Protein AF-A0A2N0V5G5-F1 (afdb_monomer)

Foldseek 3Di:
DDDPPPDPDDDDPVVVLVVCVVVVPVDPVCVVVVVVVVLVVLVFPDWDWDADPVVRDIDIDTPGPDDPDPVVVSPDD

Solvent-accessible surface area (backbone atoms only — not comparable to full-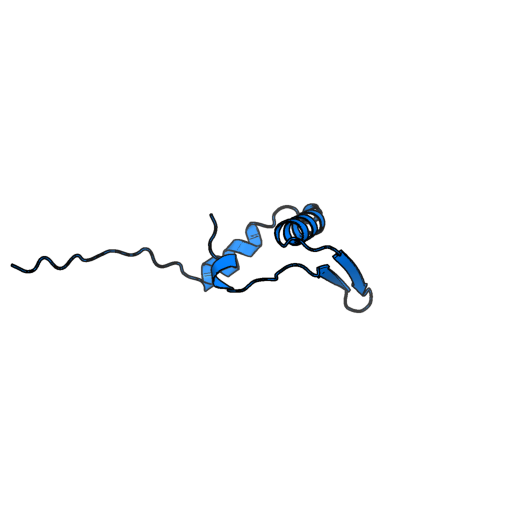atom values): 5164 Å² total; per-residue (Å²): 137,86,82,78,82,81,77,85,72,89,79,79,59,62,71,62,49,60,62,52,54,67,65,72,65,75,57,80,86,48,53,67,62,52,52,54,51,48,30,53,75,37,64,28,89,48,77,49,79,49,75,43,79,91,79,69,43,78,45,78,48,60,67,31,80,74,79,96,50,74,64,65,78,69,56,78,128

Sequence (77 aa):
MNTQNNELAMKVNQANLVKSLRFSFTNKTTVLGELIQNARRANAAMVVINFCPETKTLQVLDDGYGIESMATLLTVA

Radius of gyration: 18.63 Å; Cα contacts (8 Å, |Δi|>4): 48; chains: 1; bounding box: 32×39×56 Å

pLDDT: mean 81.19, std 14.74, range [40.59, 97.94]

Structure (mmCIF, N/CA/C/O backbone):
data_AF-A0A2N0V5G5-F1
#
_entry.id   AF-A0A2N0V5G5-F1
#
loop_
_atom_site.group_PDB
_atom_site.id
_atom_site.type_symbol
_atom_site.label_atom_id
_atom_site.label_alt_id
_atom_site.label_comp_id
_atom_site.label_asym_id
_atom_site.label_entity_id
_atom_site.label_seq_id
_atom_site.pdbx_PDB_ins_code
_atom_site.Cartn_x
_atom_site.Cartn_y
_atom_site.Cartn_z
_atom_site.occupancy
_atom_site.B_iso_or_equiv
_atom_site.auth_seq_id
_atom_site.auth_comp_id
_atom_site.auth_asym_id
_atom_site.auth_atom_id
_atom_site.pdbx_PDB_model_num
ATOM 1 N N . MET A 1 1 ? -23.195 -28.821 40.043 1.00 44.84 1 MET A N 1
ATOM 2 C CA . MET A 1 1 ? -23.233 -27.350 39.911 1.00 44.84 1 MET A CA 1
ATOM 3 C C . MET A 1 1 ? -22.493 -27.008 38.626 1.00 44.84 1 MET A C 1
ATOM 5 O O . MET A 1 1 ? -21.298 -27.249 38.576 1.00 44.84 1 MET A O 1
ATOM 9 N N . ASN A 1 2 ? -23.197 -26.581 37.572 1.00 46.75 2 ASN A N 1
ATOM 10 C CA . ASN A 1 2 ? -22.570 -26.184 36.306 1.00 46.75 2 ASN A CA 1
ATOM 11 C C . ASN A 1 2 ? -22.293 -24.685 36.352 1.00 46.75 2 ASN A C 1
ATOM 13 O O . ASN A 1 2 ? -23.222 -23.881 36.290 1.00 46.75 2 ASN A O 1
ATOM 17 N N . THR A 1 3 ? -21.025 -24.317 36.482 1.00 52.38 3 THR A N 1
ATOM 18 C CA . THR A 1 3 ? -20.582 -22.929 36.377 1.00 52.38 3 THR A CA 1
ATOM 19 C C . THR A 1 3 ? -20.647 -22.535 34.903 1.00 52.38 3 THR A C 1
ATOM 21 O O . THR A 1 3 ? -19.840 -22.995 34.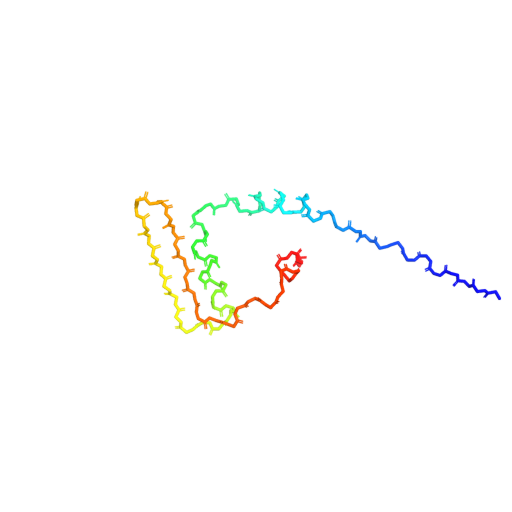100 1.00 52.38 3 THR A O 1
ATOM 24 N N . GLN A 1 4 ? -21.649 -21.743 34.514 1.00 60.94 4 GLN A N 1
ATOM 25 C CA . GLN A 1 4 ? -21.658 -21.112 33.196 1.00 60.94 4 GLN A CA 1
ATOM 26 C C . GLN A 1 4 ? -20.587 -20.018 33.188 1.00 60.94 4 GLN A C 1
ATOM 28 O O . GLN A 1 4 ? -20.740 -18.987 33.843 1.00 60.94 4 GLN A O 1
ATOM 33 N N . ASN A 1 5 ? -19.493 -20.255 32.465 1.00 61.53 5 ASN A N 1
ATOM 34 C CA . ASN A 1 5 ? -18.501 -19.230 32.160 1.00 61.53 5 ASN A CA 1
ATOM 35 C C . ASN A 1 5 ? -19.137 -18.212 31.205 1.00 61.53 5 ASN A C 1
ATOM 37 O O . ASN A 1 5 ? -19.174 -18.417 29.994 1.00 61.53 5 ASN A O 1
ATOM 41 N N . ASN A 1 6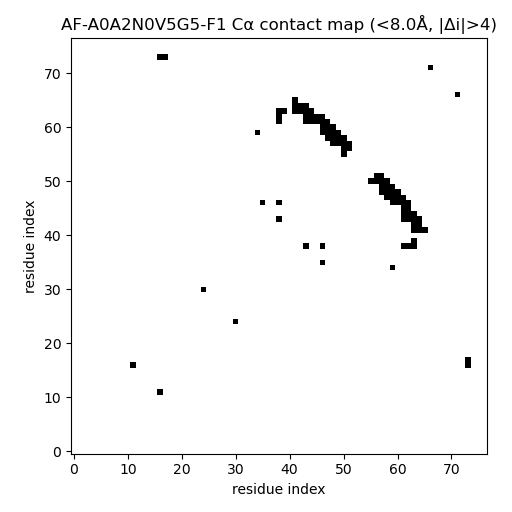 ? -19.675 -17.126 31.758 1.00 66.81 6 ASN A N 1
ATOM 42 C CA . ASN A 1 6 ? -20.090 -15.967 30.976 1.00 66.81 6 ASN A CA 1
ATOM 43 C C . ASN A 1 6 ? -18.837 -15.198 30.546 1.00 66.81 6 ASN A C 1
ATOM 45 O O . ASN A 1 6 ? -18.382 -14.280 31.227 1.00 66.81 6 ASN A O 1
ATOM 49 N N . GLU A 1 7 ? -18.257 -15.597 29.418 1.00 67.44 7 GLU A N 1
ATOM 50 C CA . GLU A 1 7 ? -17.173 -14.847 28.796 1.00 67.44 7 GLU A CA 1
ATOM 51 C C . GLU A 1 7 ? -17.733 -13.559 28.176 1.00 67.44 7 GLU A C 1
ATOM 53 O O . GLU A 1 7 ? -18.447 -13.564 27.170 1.00 67.44 7 GLU A O 1
ATOM 58 N N . LEU A 1 8 ? -17.415 -12.426 28.801 1.00 72.50 8 LEU A N 1
ATOM 59 C CA . LEU A 1 8 ? -17.638 -11.103 28.227 1.00 72.50 8 LEU A CA 1
ATOM 60 C C . LEU A 1 8 ? -16.599 -10.871 27.125 1.00 72.50 8 LEU A C 1
ATOM 62 O O . LEU A 1 8 ? -15.480 -10.437 27.387 1.00 72.50 8 LEU A O 1
ATOM 66 N N . ALA A 1 9 ? -16.971 -11.162 25.880 1.00 71.12 9 ALA A N 1
ATOM 67 C CA . ALA A 1 9 ? -16.141 -10.858 24.721 1.00 71.12 9 ALA A CA 1
ATOM 68 C C . ALA A 1 9 ? -16.355 -9.406 24.267 1.00 71.12 9 ALA A C 1
ATOM 70 O O . ALA A 1 9 ? -17.476 -8.983 23.967 1.00 71.12 9 ALA A O 1
ATOM 71 N N . MET A 1 10 ? -15.266 -8.644 24.169 1.00 68.06 10 MET A N 1
ATOM 72 C CA . MET A 1 10 ? -15.283 -7.319 23.556 1.00 68.06 10 MET A CA 1
ATOM 73 C C . MET A 1 10 ? -15.622 -7.452 22.066 1.00 68.06 10 MET A C 1
ATOM 75 O O . MET A 1 10 ? -14.868 -8.041 21.294 1.00 68.06 10 MET A O 1
ATOM 79 N N . LYS A 1 11 ? -16.771 -6.906 21.656 1.00 71.31 11 LYS A N 1
ATOM 80 C CA . LYS A 1 11 ? -17.188 -6.865 20.250 1.00 71.31 11 LYS A CA 1
ATOM 81 C C . LYS A 1 11 ? -16.778 -5.540 19.621 1.00 71.31 11 LYS A C 1
ATOM 83 O O . LYS A 1 11 ? -17.158 -4.472 20.095 1.00 71.31 11 LYS A O 1
ATOM 88 N N . VAL A 1 12 ? -16.038 -5.616 18.521 1.00 70.81 12 VAL A N 1
ATOM 89 C CA . VAL A 1 1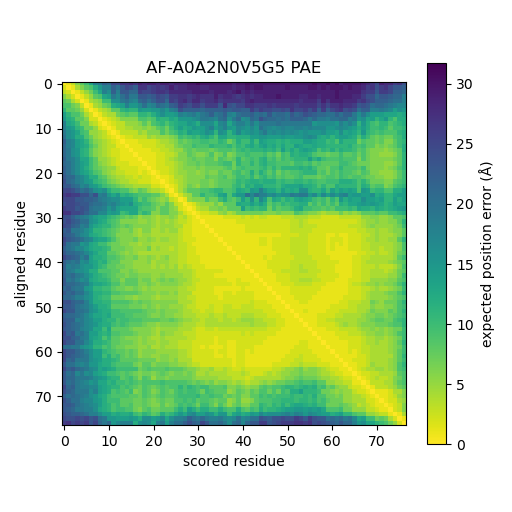2 ? -15.650 -4.444 17.733 1.00 70.81 12 VAL A CA 1
ATOM 90 C C . VAL A 1 12 ? -16.816 -4.012 16.844 1.00 70.81 12 VAL A C 1
ATOM 92 O O . VAL A 1 12 ? -17.379 -4.817 16.102 1.00 70.81 12 VAL A O 1
ATOM 95 N N . ASN A 1 13 ? -17.169 -2.726 16.876 1.00 80.25 13 ASN A N 1
ATOM 96 C CA . ASN A 1 13 ? -18.082 -2.151 15.891 1.00 80.25 13 ASN A CA 1
ATOM 97 C C . ASN A 1 13 ? -17.318 -1.915 14.580 1.00 80.25 13 ASN A C 1
ATOM 99 O O . ASN A 1 13 ? -16.608 -0.920 14.442 1.00 80.25 13 ASN A O 1
ATOM 103 N N . GLN A 1 14 ? -17.469 -2.833 13.626 1.00 74.50 14 GLN A N 1
ATOM 104 C CA . GLN A 1 14 ? -16.744 -2.817 12.351 1.00 74.50 14 GLN A CA 1
ATOM 105 C C . GLN A 1 14 ? -16.977 -1.532 11.542 1.00 74.50 14 GLN A C 1
ATOM 107 O O . GLN A 1 14 ? -16.032 -0.985 10.980 1.00 74.50 14 GLN A O 1
ATOM 112 N N . ALA A 1 15 ? -18.204 -1.002 11.520 1.00 80.44 15 ALA A N 1
ATOM 113 C CA . ALA A 1 15 ? -18.519 0.219 10.776 1.00 80.44 15 ALA A CA 1
ATOM 114 C C . ALA A 1 15 ? -17.795 1.442 11.361 1.00 80.44 15 ALA A C 1
ATOM 116 O O . ALA A 1 15 ? -17.207 2.244 10.631 1.00 80.44 15 ALA A O 1
ATOM 117 N N . ASN A 1 16 ? -17.788 1.559 12.691 1.00 80.56 16 ASN A N 1
ATOM 118 C CA . ASN A 1 16 ? -17.049 2.615 13.375 1.00 80.56 16 ASN A CA 1
ATOM 119 C C . ASN A 1 16 ? -15.534 2.408 13.279 1.00 80.56 16 ASN A C 1
ATOM 121 O O . ASN A 1 16 ? -14.816 3.393 13.141 1.00 80.56 16 ASN A O 1
ATOM 125 N N . LEU A 1 17 ? -15.047 1.163 13.283 1.00 79.00 17 LEU A N 1
ATOM 126 C CA . LEU A 1 17 ? -13.633 0.857 13.061 1.00 79.00 17 LEU A CA 1
ATOM 127 C C . LEU A 1 17 ? -13.178 1.352 11.682 1.00 79.00 17 LEU A C 1
ATOM 129 O O . LEU A 1 17 ? -12.240 2.140 11.606 1.00 79.00 17 LEU A O 1
ATOM 133 N N . VAL A 1 18 ? -13.879 0.975 10.607 1.00 78.75 18 VAL A N 1
ATOM 134 C CA . VAL A 1 18 ? -13.562 1.420 9.236 1.00 78.75 18 VAL A CA 1
ATOM 135 C C . VAL A 1 18 ? -13.591 2.945 9.131 1.00 78.75 18 VAL A C 1
ATOM 137 O O . VAL A 1 18 ? -12.693 3.553 8.548 1.00 78.75 18 VAL A O 1
ATOM 140 N N . LYS A 1 19 ? -14.587 3.593 9.748 1.00 81.50 19 LYS A N 1
ATOM 141 C CA . LYS A 1 19 ? -14.667 5.057 9.784 1.00 81.50 19 LYS A CA 1
ATOM 142 C C . LYS A 1 19 ? -13.483 5.683 10.524 1.00 81.50 19 LYS A C 1
ATOM 144 O O . LYS A 1 19 ? -13.020 6.740 10.106 1.00 81.50 19 LYS A O 1
ATOM 149 N N . SER A 1 20 ? -12.994 5.055 11.590 1.00 78.56 20 SER A N 1
ATOM 150 C CA . SER A 1 20 ? -11.850 5.539 12.368 1.00 78.56 20 SER A CA 1
ATOM 151 C C . SER A 1 20 ? -10.509 5.328 11.659 1.00 78.56 20 SER A C 1
ATOM 153 O O . SER A 1 20 ? -9.641 6.192 11.765 1.00 78.56 20 SER A O 1
ATOM 155 N N . LEU A 1 21 ? -10.357 4.263 10.860 1.00 76.75 21 LEU A N 1
ATOM 156 C CA . LEU A 1 21 ? -9.146 4.005 10.060 1.00 76.75 21 LEU A CA 1
ATOM 157 C C . LEU A 1 21 ? -8.829 5.136 9.071 1.00 76.75 21 LEU A C 1
ATOM 159 O O . LEU A 1 21 ? -7.675 5.370 8.735 1.00 76.75 21 LEU A O 1
ATOM 163 N N . ARG A 1 22 ? -9.816 5.928 8.640 1.00 76.06 22 ARG A N 1
ATOM 164 C CA . ARG A 1 22 ? -9.538 7.098 7.787 1.00 76.06 22 ARG A CA 1
ATOM 165 C C . ARG A 1 22 ? -8.600 8.117 8.450 1.00 76.06 22 ARG A C 1
ATOM 167 O O . ARG A 1 22 ? -7.973 8.905 7.753 1.00 76.06 22 ARG A O 1
ATOM 174 N N . PHE A 1 23 ? -8.551 8.135 9.784 1.00 74.88 23 PHE A N 1
ATOM 175 C CA . PHE A 1 23 ? -7.722 9.052 10.558 1.00 74.88 23 PHE A CA 1
ATOM 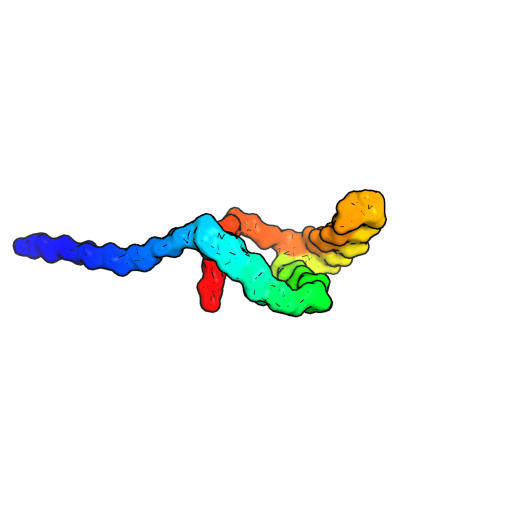176 C C . PHE A 1 23 ? -6.331 8.489 10.864 1.00 74.88 23 PHE A C 1
ATOM 178 O O . PHE A 1 23 ? -5.476 9.257 11.286 1.00 74.88 23 PHE A O 1
ATOM 185 N N . SER A 1 24 ? -6.075 7.190 10.652 1.00 69.38 24 SER A N 1
ATOM 186 C CA . SER A 1 24 ? -4.730 6.625 10.841 1.00 69.38 24 SER A CA 1
ATOM 187 C C . SER A 1 24 ? -3.775 7.002 9.705 1.00 69.38 24 SER A C 1
ATOM 189 O O . SER A 1 24 ? -2.565 7.039 9.906 1.00 69.38 24 SER A O 1
ATOM 191 N N . PHE A 1 25 ? -4.304 7.359 8.532 1.00 65.31 25 PHE A N 1
ATOM 192 C CA . PHE A 1 25 ? -3.529 7.854 7.390 1.00 65.31 25 PHE A CA 1
ATOM 193 C C . PHE A 1 25 ? -3.262 9.365 7.512 1.00 65.31 25 PHE A C 1
ATOM 195 O O . PHE A 1 25 ? -3.745 10.175 6.720 1.00 65.31 25 PHE A O 1
ATOM 202 N N . THR A 1 26 ? -2.521 9.766 8.546 1.00 59.03 26 THR A N 1
ATOM 203 C CA . THR A 1 26 ? -2.250 11.184 8.854 1.00 59.03 26 THR A CA 1
ATOM 204 C C . THR A 1 26 ? -1.299 11.834 7.846 1.00 59.03 26 THR A C 1
ATOM 206 O O . THR A 1 26 ? -1.416 13.031 7.576 1.00 59.03 26 THR A O 1
ATOM 209 N N . ASN A 1 27 ? -0.378 11.069 7.247 1.00 73.88 27 ASN A N 1
ATOM 210 C CA . ASN A 1 27 ? 0.619 11.609 6.327 1.00 73.88 27 ASN A CA 1
ATOM 211 C C . ASN A 1 27 ? 0.385 11.159 4.877 1.00 73.88 27 ASN A C 1
ATOM 213 O O . ASN A 1 27 ? 0.784 10.082 4.450 1.00 73.88 27 ASN A O 1
ATOM 217 N N . LYS A 1 28 ? -0.244 12.023 4.077 1.00 70.75 28 LYS A N 1
ATOM 218 C CA . LYS A 1 28 ? -0.590 11.719 2.677 1.00 70.75 28 LYS A CA 1
ATOM 219 C C . LYS A 1 28 ? 0.630 11.445 1.790 1.00 70.75 28 LYS A C 1
ATOM 221 O O . LYS A 1 28 ? 0.478 10.810 0.752 1.00 70.75 28 LYS A O 1
ATOM 226 N N . THR A 1 29 ? 1.820 11.919 2.168 1.00 73.12 29 THR A N 1
ATOM 227 C CA . THR A 1 29 ? 3.038 11.721 1.369 1.00 73.12 29 THR A CA 1
ATOM 228 C C . THR A 1 29 ? 3.689 10.357 1.598 1.00 73.12 29 THR A C 1
ATOM 230 O O . THR A 1 29 ? 4.515 9.952 0.784 1.00 73.12 29 THR A O 1
ATOM 233 N N . THR A 1 30 ? 3.306 9.614 2.646 1.00 81.81 30 THR A N 1
ATOM 234 C CA . THR A 1 30 ? 3.889 8.293 2.948 1.00 81.81 30 THR A CA 1
ATOM 235 C C . THR A 1 30 ? 3.133 7.134 2.309 1.00 81.81 30 THR A C 1
ATOM 237 O O . THR A 1 30 ? 3.695 6.046 2.199 1.00 81.81 30 THR A O 1
ATOM 240 N N . VAL A 1 31 ? 1.916 7.371 1.805 1.00 85.00 31 VAL A N 1
ATOM 241 C CA . VAL A 1 31 ? 1.013 6.336 1.270 1.00 85.00 31 VAL A CA 1
ATOM 242 C C . VAL A 1 31 ? 1.698 5.443 0.232 1.00 85.00 31 VAL A C 1
ATOM 244 O O . VAL A 1 31 ? 1.602 4.223 0.310 1.00 85.00 31 VAL A O 1
ATOM 247 N N . LEU A 1 32 ? 2.442 6.018 -0.719 1.00 89.75 32 LEU A N 1
ATOM 248 C CA . LEU A 1 32 ? 3.115 5.217 -1.746 1.00 89.75 32 LEU A CA 1
ATOM 249 C C . LEU A 1 32 ? 4.221 4.328 -1.155 1.00 89.75 32 LEU A C 1
ATOM 251 O O . LEU A 1 32 ? 4.342 3.162 -1.520 1.00 89.75 32 LEU A O 1
ATOM 255 N N . GLY A 1 33 ? 5.000 4.859 -0.209 1.00 89.75 33 GLY A N 1
ATOM 256 C CA . GLY A 1 33 ? 6.041 4.098 0.480 1.00 89.75 33 GLY A CA 1
ATOM 257 C C . GLY A 1 33 ? 5.467 2.963 1.330 1.00 89.75 33 GLY A C 1
ATOM 258 O O . GLY A 1 33 ? 6.043 1.879 1.378 1.00 89.75 33 GLY A O 1
ATOM 259 N N . GLU A 1 34 ? 4.319 3.181 1.966 1.00 88.69 34 GLU A N 1
ATOM 260 C CA . GLU A 1 34 ? 3.602 2.161 2.738 1.00 88.69 34 GLU A CA 1
ATOM 261 C C . GLU A 1 34 ? 3.069 1.037 1.842 1.00 88.69 34 GLU A C 1
ATOM 263 O O . GLU A 1 34 ? 3.249 -0.137 2.166 1.00 88.69 34 GLU A O 1
ATOM 268 N N . LEU A 1 35 ? 2.499 1.373 0.679 1.00 91.19 35 LEU A N 1
ATOM 269 C CA . LEU A 1 35 ? 2.037 0.381 -0.298 1.00 91.19 35 LEU A CA 1
ATOM 270 C C . LEU A 1 35 ? 3.193 -0.471 -0.841 1.00 91.19 35 LEU A C 1
ATOM 272 O O . LEU A 1 35 ? 3.077 -1.693 -0.891 1.00 91.19 35 LEU A O 1
ATOM 276 N N . ILE A 1 36 ? 4.344 0.137 -1.149 1.00 93.50 36 ILE A N 1
ATOM 277 C CA . ILE A 1 36 ? 5.548 -0.600 -1.576 1.00 93.50 36 ILE A CA 1
ATOM 278 C C . ILE A 1 36 ? 6.042 -1.537 -0.466 1.00 93.50 36 ILE A C 1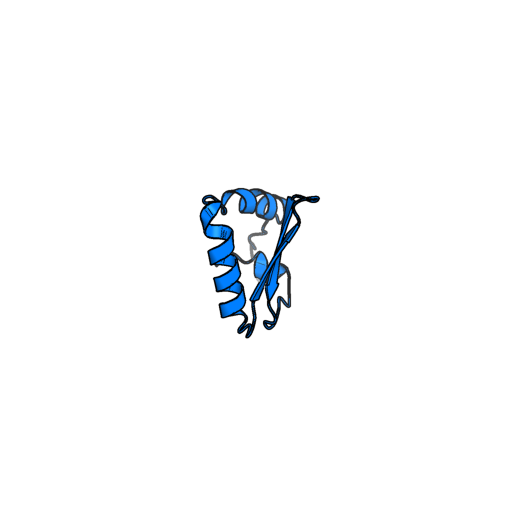
ATOM 280 O O . ILE A 1 36 ? 6.440 -2.674 -0.723 1.00 93.50 36 ILE A O 1
ATOM 284 N N . GLN A 1 37 ? 6.001 -1.093 0.793 1.00 90.94 37 GLN A N 1
ATOM 285 C CA . GLN A 1 37 ? 6.358 -1.964 1.911 1.00 90.94 37 GLN A CA 1
ATOM 286 C C . GLN A 1 37 ? 5.383 -3.135 2.069 1.00 90.94 37 GLN A C 1
ATOM 288 O O . GLN A 1 37 ? 5.823 -4.221 2.445 1.00 90.94 37 GLN A O 1
ATOM 293 N N . ASN A 1 38 ? 4.093 -2.935 1.793 1.00 90.19 38 ASN A N 1
ATOM 294 C CA . ASN A 1 38 ? 3.100 -4.007 1.818 1.00 90.19 38 ASN A CA 1
ATOM 295 C C . ASN A 1 38 ? 3.359 -5.034 0.715 1.00 90.19 38 ASN A C 1
ATOM 297 O O . ASN A 1 38 ? 3.422 -6.220 1.025 1.00 90.19 38 ASN A O 1
ATOM 301 N N . ALA A 1 39 ? 3.640 -4.590 -0.512 1.00 93.81 39 ALA A N 1
ATOM 302 C CA . ALA A 1 39 ? 4.047 -5.476 -1.603 1.00 93.81 39 ALA A CA 1
ATOM 303 C C . ALA A 1 39 ? 5.292 -6.304 -1.233 1.00 93.81 39 ALA A C 1
ATOM 305 O O . ALA A 1 39 ? 5.321 -7.521 -1.404 1.00 93.81 39 ALA A O 1
ATOM 306 N N . ARG A 1 40 ? 6.296 -5.676 -0.601 1.00 94.75 40 ARG A N 1
ATOM 307 C CA . ARG A 1 40 ? 7.472 -6.394 -0.080 1.00 94.75 40 ARG A CA 1
ATOM 308 C C . ARG A 1 40 ? 7.099 -7.442 0.973 1.00 94.75 40 ARG A C 1
ATOM 310 O O . ARG A 1 40 ? 7.622 -8.548 0.928 1.00 94.75 40 ARG A O 1
ATOM 317 N N . ARG A 1 41 ? 6.221 -7.113 1.932 1.00 91.75 41 ARG A N 1
ATOM 318 C CA . ARG A 1 41 ? 5.740 -8.075 2.950 1.00 91.75 41 ARG A CA 1
ATOM 319 C C . ARG A 1 41 ? 4.979 -9.241 2.311 1.00 91.75 41 ARG A C 1
ATOM 321 O O . ARG A 1 41 ? 5.051 -10.351 2.825 1.00 91.75 41 ARG A O 1
ATOM 328 N N . ALA A 1 42 ? 4.309 -8.995 1.187 1.00 92.94 42 ALA A N 1
ATOM 329 C CA . ALA A 1 42 ? 3.631 -10.007 0.384 1.00 92.94 42 ALA A CA 1
ATOM 330 C C . ALA A 1 42 ? 4.577 -10.809 -0.535 1.00 92.94 42 ALA A C 1
ATOM 332 O O . ALA A 1 42 ? 4.101 -11.662 -1.279 1.00 92.94 42 ALA A O 1
ATOM 333 N N . ASN A 1 43 ? 5.895 -10.571 -0.469 1.00 95.50 43 ASN A N 1
ATOM 334 C CA . ASN A 1 43 ? 6.919 -11.163 -1.338 1.00 95.50 43 ASN A CA 1
ATOM 335 C C . ASN A 1 43 ? 6.668 -10.945 -2.841 1.00 95.50 43 ASN A C 1
ATOM 337 O O . ASN A 1 43 ? 6.998 -11.810 -3.650 1.00 95.50 43 ASN A O 1
ATOM 341 N N . ALA A 1 44 ? 6.114 -9.789 -3.212 1.00 97.44 44 ALA A N 1
ATOM 342 C CA . ALA A 1 44 ? 5.993 -9.395 -4.609 1.00 97.44 44 ALA A CA 1
ATOM 343 C C . ALA A 1 44 ? 7.377 -9.300 -5.277 1.00 97.44 44 ALA A C 1
ATOM 345 O O . ALA A 1 44 ? 8.315 -8.723 -4.714 1.00 97.44 44 ALA A O 1
ATOM 346 N N . ALA A 1 45 ? 7.495 -9.840 -6.488 1.00 97.38 45 ALA A N 1
ATOM 347 C CA . ALA A 1 45 ? 8.671 -9.690 -7.340 1.00 97.38 45 ALA A CA 1
ATOM 348 C C . ALA A 1 45 ? 8.607 -8.391 -8.158 1.00 97.38 45 ALA A C 1
ATOM 350 O O . ALA A 1 45 ? 9.640 -7.867 -8.584 1.00 97.38 45 ALA A O 1
ATOM 351 N N . MET A 1 46 ? 7.402 -7.856 -8.357 1.00 97.31 46 MET A N 1
ATOM 352 C CA . MET A 1 46 ? 7.141 -6.673 -9.156 1.00 97.31 46 MET A CA 1
ATOM 353 C C . MET A 1 46 ? 6.106 -5.768 -8.481 1.00 97.31 46 MET A C 1
ATOM 355 O O . MET A 1 46 ? 5.133 -6.225 -7.887 1.00 97.31 46 MET A O 1
ATOM 359 N N . VAL A 1 47 ? 6.298 -4.456 -8.631 1.00 97.38 47 VAL A N 1
ATOM 360 C CA . VAL A 1 47 ? 5.278 -3.448 -8.332 1.00 97.38 47 VAL A CA 1
ATOM 361 C C . VAL A 1 47 ? 5.159 -2.497 -9.520 1.00 97.38 47 VAL A C 1
ATOM 363 O O . VAL A 1 47 ? 6.158 -1.929 -9.962 1.00 97.38 47 VAL A O 1
ATOM 366 N N . VAL A 1 48 ? 3.941 -2.297 -10.021 1.00 97.94 48 VAL A N 1
ATOM 367 C CA . VAL A 1 48 ? 3.605 -1.336 -11.079 1.00 97.94 48 VAL A CA 1
ATOM 368 C C . VAL A 1 48 ? 2.856 -0.161 -10.473 1.00 97.94 48 VAL A C 1
ATOM 370 O O . VAL A 1 48 ? 1.917 -0.344 -9.699 1.00 97.94 48 VAL A O 1
ATOM 373 N N . ILE A 1 49 ? 3.245 1.053 -10.857 1.00 96.69 49 ILE A N 1
ATOM 374 C CA . ILE A 1 49 ? 2.582 2.287 -10.438 1.00 96.69 49 ILE A CA 1
ATOM 375 C C . ILE A 1 49 ? 2.092 3.010 -11.689 1.00 96.69 49 ILE A C 1
ATOM 377 O O . ILE A 1 49 ? 2.895 3.449 -12.508 1.00 96.69 49 ILE A O 1
ATOM 381 N N . ASN A 1 50 ? 0.775 3.163 -11.805 1.00 97.12 50 ASN A N 1
ATOM 382 C CA . ASN A 1 50 ? 0.126 3.852 -12.916 1.00 97.12 50 ASN A CA 1
ATOM 383 C C . ASN A 1 50 ? -0.672 5.043 -12.390 1.00 97.12 50 ASN A C 1
ATOM 385 O O . ASN A 1 50 ? -1.383 4.929 -11.392 1.00 97.12 50 ASN A O 1
ATOM 389 N N . PHE A 1 51 ? -0.614 6.175 -13.085 1.00 96.12 51 PHE A N 1
ATOM 390 C CA . PHE A 1 51 ? -1.490 7.311 -12.813 1.00 96.12 51 PHE A CA 1
ATOM 391 C C . PHE A 1 51 ? -2.318 7.636 -14.054 1.00 96.12 51 PHE A C 1
ATOM 393 O O . PHE A 1 51 ? -1.758 7.884 -15.119 1.00 96.12 51 PHE A O 1
ATOM 400 N N . CYS A 1 52 ? -3.643 7.648 -13.908 1.00 96.94 52 CYS A N 1
ATOM 401 C CA . CYS A 1 52 ? -4.571 8.104 -14.938 1.00 96.94 52 CYS A CA 1
ATOM 402 C C . CYS A 1 52 ? -4.986 9.557 -14.637 1.00 96.94 52 CYS A C 1
ATOM 404 O O . CYS A 1 52 ? -5.731 9.780 -13.675 1.00 96.94 52 CYS A O 1
ATOM 406 N N . PRO A 1 53 ? -4.536 10.557 -15.423 1.00 96.38 53 PRO A N 1
ATOM 407 C CA . PRO A 1 53 ? -4.866 11.961 -15.173 1.00 96.38 53 PRO A CA 1
ATOM 408 C C . PRO A 1 53 ? -6.355 12.277 -15.342 1.00 96.38 53 PRO A C 1
ATOM 410 O O . PRO A 1 53 ? -6.885 13.119 -14.619 1.00 96.38 53 PRO A O 1
ATOM 413 N N . GLU A 1 54 ? -7.031 11.587 -16.265 1.00 97.44 54 GLU A N 1
ATOM 414 C CA . GLU A 1 54 ? -8.445 11.809 -16.592 1.00 97.44 54 GLU A CA 1
ATOM 415 C C . GLU A 1 54 ? -9.360 11.459 -15.413 1.00 97.44 54 GLU A C 1
ATOM 417 O O . GLU A 1 54 ? -10.228 12.246 -15.037 1.00 97.44 54 GLU A O 1
ATOM 422 N N . THR A 1 55 ? -9.119 10.313 -14.769 1.00 96.94 55 THR A N 1
ATOM 423 C CA . THR A 1 55 ? -9.894 9.852 -13.606 1.00 96.94 55 THR A CA 1
ATOM 424 C C . THR A 1 55 ? -9.276 10.261 -12.268 1.00 96.94 55 THR A C 1
ATOM 426 O O . THR A 1 55 ? -9.863 10.013 -11.215 1.00 96.94 55 THR A O 1
ATOM 429 N N . LYS A 1 56 ? -8.085 10.878 -12.288 1.00 95.69 56 LYS A N 1
ATOM 430 C CA . LYS A 1 56 ? -7.261 11.191 -11.106 1.00 95.69 56 LYS A CA 1
ATOM 431 C C . LYS A 1 56 ? -7.005 9.962 -10.229 1.00 95.69 56 LYS A C 1
ATOM 433 O O . LYS A 1 56 ? -6.999 10.049 -9.001 1.00 95.69 56 LYS A O 1
ATOM 438 N N . THR A 1 57 ? -6.803 8.808 -10.858 1.00 95.38 57 THR A N 1
ATOM 439 C CA . THR A 1 57 ? -6.597 7.532 -10.166 1.00 95.38 57 THR A CA 1
ATOM 440 C C . THR A 1 57 ? -5.121 7.171 -10.146 1.00 95.38 57 THR A C 1
ATOM 442 O O . THR A 1 57 ? -4.495 7.064 -11.198 1.00 95.38 57 THR A O 1
ATOM 445 N N . LEU A 1 58 ? -4.581 6.948 -8.947 1.00 93.69 58 LEU A N 1
ATOM 446 C CA . LEU A 1 58 ? -3.291 6.296 -8.745 1.00 93.69 58 LEU A CA 1
ATOM 447 C C . LEU A 1 58 ? -3.539 4.810 -8.471 1.00 93.69 58 LEU A C 1
ATOM 449 O O . LEU A 1 58 ? -4.217 4.466 -7.505 1.00 93.69 58 LEU A O 1
ATOM 453 N N . GLN A 1 59 ? -2.996 3.946 -9.318 1.00 95.31 59 GLN A N 1
ATOM 454 C CA . GLN A 1 59 ? -3.046 2.498 -9.175 1.00 95.31 59 GLN A CA 1
ATOM 455 C C . GLN A 1 59 ? -1.660 1.983 -8.785 1.00 95.31 59 GLN A C 1
ATOM 457 O O . GLN A 1 59 ? -0.668 2.321 -9.429 1.00 95.31 59 GLN A O 1
ATOM 462 N N . VAL A 1 60 ? -1.614 1.146 -7.7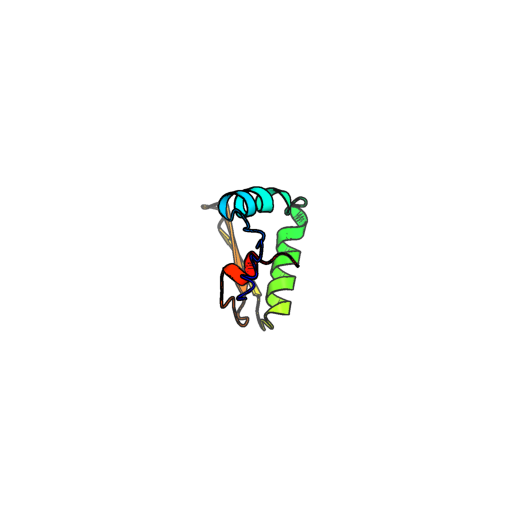50 1.00 95.25 60 VAL A N 1
ATOM 463 C CA . VAL A 1 60 ? -0.436 0.367 -7.356 1.00 95.25 60 VAL A CA 1
ATOM 464 C C . VAL A 1 60 ? -0.823 -1.103 -7.468 1.00 95.25 60 VAL A C 1
ATOM 466 O O . VAL A 1 60 ? -1.807 -1.516 -6.857 1.00 95.25 60 VAL A O 1
ATOM 469 N N . LEU A 1 61 ? -0.099 -1.854 -8.292 1.00 96.25 61 LEU A N 1
ATOM 470 C CA . LEU A 1 61 ? -0.322 -3.275 -8.545 1.00 96.25 61 LEU A CA 1
ATOM 471 C C . LEU A 1 61 ? 0.932 -4.038 -8.126 1.00 96.25 61 LEU A C 1
ATOM 473 O O . LEU A 1 61 ? 2.017 -3.695 -8.584 1.00 96.25 61 LEU A O 1
ATOM 477 N N . ASP A 1 62 ? 0.785 -5.063 -7.301 1.00 96.38 62 ASP A N 1
ATOM 478 C CA . ASP A 1 62 ? 1.853 -6.003 -6.971 1.00 96.38 62 ASP A CA 1
ATOM 479 C C . ASP A 1 62 ? 1.445 -7.438 -7.329 1.00 96.38 62 ASP A C 1
ATOM 481 O O . ASP A 1 62 ? 0.262 -7.724 -7.523 1.00 96.38 62 ASP A O 1
ATOM 485 N N . ASP A 1 63 ? 2.431 -8.323 -7.462 1.00 97.31 63 ASP A N 1
ATOM 486 C CA . ASP A 1 63 ? 2.258 -9.751 -7.757 1.00 97.31 63 ASP A CA 1
ATOM 487 C C . ASP A 1 63 ? 2.526 -10.648 -6.533 1.00 97.31 63 ASP A C 1
ATOM 489 O O . ASP A 1 63 ? 2.891 -11.816 -6.675 1.00 97.31 63 ASP A O 1
ATOM 493 N N . GLY A 1 64 ? 2.361 -10.106 -5.321 1.00 95.25 64 GLY A N 1
ATOM 494 C CA . GLY A 1 64 ? 2.539 -10.847 -4.076 1.00 95.25 64 GLY A CA 1
ATOM 495 C C . GLY A 1 64 ? 1.407 -11.839 -3.784 1.00 95.25 64 GLY A C 1
ATOM 496 O O . GLY A 1 64 ? 0.439 -11.981 -4.531 1.00 95.25 64 GLY A O 1
ATOM 497 N N . TYR A 1 65 ? 1.486 -12.514 -2.634 1.00 93.50 65 TYR A N 1
ATOM 498 C CA . TYR A 1 65 ? 0.531 -13.569 -2.247 1.00 93.50 65 TYR A CA 1
ATOM 499 C C . TYR A 1 65 ? -0.899 -13.085 -1.922 1.00 93.50 65 TYR A C 1
ATOM 501 O O . TYR A 1 65 ? -1.767 -13.897 -1.598 1.00 93.50 65 TYR A O 1
ATOM 509 N N . GLY A 1 66 ? -1.167 -11.781 -2.026 1.00 89.69 66 GLY A N 1
ATOM 510 C CA . GLY A 1 66 ? -2.495 -11.203 -1.836 1.00 89.69 66 GLY A CA 1
ATOM 511 C C . GLY A 1 66 ? -2.985 -11.213 -0.385 1.00 89.69 66 GLY A C 1
ATOM 512 O O . GLY A 1 66 ? -2.210 -11.273 0.569 1.00 89.69 66 GLY A O 1
ATOM 513 N N . ILE A 1 67 ? -4.304 -11.088 -0.222 1.00 86.94 67 ILE A N 1
ATOM 514 C CA . ILE A 1 67 ? -4.977 -10.978 1.078 1.00 86.94 67 ILE A CA 1
ATOM 515 C C . ILE A 1 67 ? -6.087 -12.025 1.119 1.00 86.94 67 ILE A C 1
ATOM 517 O O . ILE A 1 67 ? -7.076 -11.914 0.400 1.00 86.94 67 ILE A O 1
ATOM 521 N N . GLU A 1 68 ? -5.932 -13.033 1.974 1.00 83.88 68 GLU A N 1
ATOM 522 C CA . GLU A 1 68 ? -6.868 -14.162 2.059 1.00 83.88 68 GLU A CA 1
ATOM 523 C C . GLU A 1 68 ? -8.182 -13.800 2.775 1.00 83.88 68 GLU A C 1
ATOM 525 O O . GLU A 1 68 ? -9.241 -14.335 2.457 1.00 83.88 68 GLU A O 1
ATOM 530 N N . SER A 1 69 ? -8.143 -12.862 3.731 1.00 79.44 69 SER A N 1
ATOM 531 C CA . SER A 1 69 ? -9.316 -12.454 4.511 1.00 79.44 69 SER A CA 1
ATOM 532 C C . SER A 1 69 ? -9.316 -10.964 4.834 1.00 79.44 69 SER A C 1
ATOM 534 O O . SER A 1 69 ? -8.349 -10.416 5.363 1.00 79.44 69 SER A O 1
ATOM 536 N N . MET A 1 70 ? -10.458 -10.313 4.603 1.00 70.00 70 MET A N 1
ATOM 537 C CA . MET A 1 70 ? -10.681 -8.914 4.984 1.00 70.00 70 MET A CA 1
ATOM 538 C C . MET A 1 70 ? -10.596 -8.705 6.504 1.00 70.00 70 MET A C 1
ATOM 540 O O . MET A 1 70 ? -10.221 -7.628 6.963 1.00 70.00 70 MET A O 1
ATOM 544 N N . ALA A 1 71 ? -10.901 -9.732 7.304 1.00 70.31 71 ALA A N 1
ATOM 545 C CA . ALA A 1 71 ? -10.766 -9.656 8.758 1.00 70.31 71 ALA A CA 1
ATOM 546 C C . ALA A 1 71 ? -9.302 -9.453 9.182 1.00 70.31 71 ALA A C 1
ATOM 548 O O . ALA A 1 71 ? -9.037 -8.707 10.125 1.00 70.31 71 ALA A O 1
ATOM 549 N N . THR A 1 72 ? -8.348 -10.023 8.439 1.00 68.75 72 THR A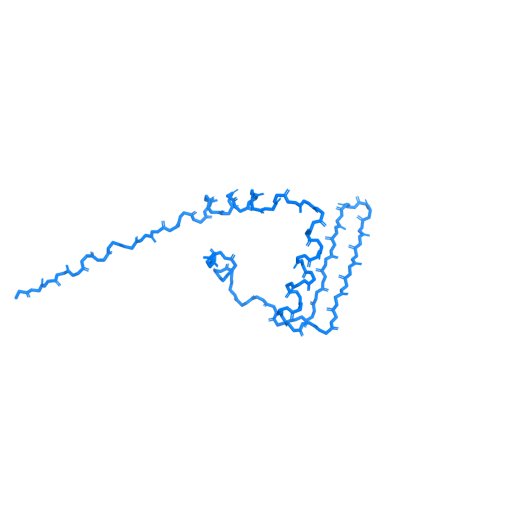 N 1
ATOM 550 C CA . THR A 1 72 ? -6.908 -9.831 8.662 1.00 68.75 72 THR A CA 1
ATOM 551 C C . THR A 1 72 ? -6.508 -8.362 8.533 1.00 68.75 72 THR A C 1
ATOM 553 O O . THR A 1 72 ? -5.686 -7.883 9.304 1.00 68.75 72 THR A O 1
ATOM 556 N N . LEU A 1 73 ? -7.143 -7.607 7.630 1.00 68.31 73 LEU A N 1
ATOM 557 C CA . LEU A 1 73 ? -6.879 -6.173 7.455 1.00 68.31 73 LEU A CA 1
ATOM 558 C C . LEU A 1 73 ? -7.448 -5.299 8.576 1.00 68.31 73 LEU A C 1
ATOM 560 O O . LEU A 1 73 ? -6.993 -4.176 8.774 1.00 68.31 73 LEU A O 1
ATOM 564 N N . LEU A 1 74 ? -8.456 -5.797 9.290 1.00 66.69 74 LEU A N 1
ATOM 565 C CA . LEU A 1 74 ? -9.136 -5.085 10.374 1.00 66.69 74 LEU A CA 1
ATOM 566 C C . LEU A 1 74 ? -8.624 -5.489 11.761 1.00 66.69 74 LEU A C 1
ATOM 568 O O . LEU A 1 74 ? -9.044 -4.909 12.763 1.00 66.69 74 LEU A O 1
ATOM 572 N N . THR A 1 75 ? -7.718 -6.465 11.822 1.00 58.50 75 THR A N 1
ATOM 573 C CA . THR A 1 75 ? -7.053 -6.864 13.059 1.00 58.50 75 THR A CA 1
ATOM 574 C C . THR A 1 75 ? -5.8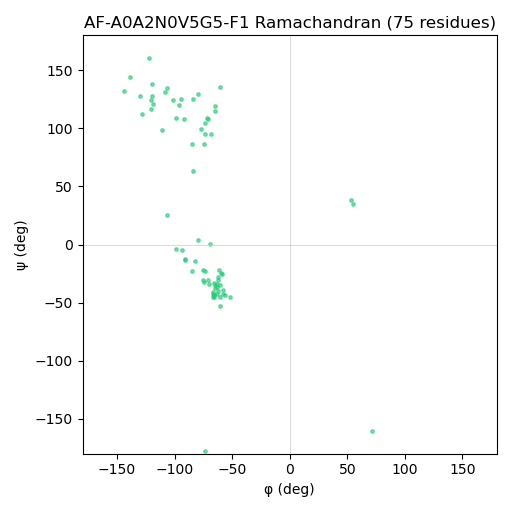58 -5.935 13.253 1.00 58.50 75 THR A C 1
ATOM 576 O O . THR A 1 75 ? -4.760 -6.199 12.773 1.00 58.50 75 THR A O 1
ATOM 579 N N . VAL A 1 76 ? -6.094 -4.783 13.880 1.00 52.47 76 VAL A N 1
ATOM 580 C CA . VAL A 1 76 ? -5.009 -3.901 14.327 1.00 52.47 76 VAL A CA 1
ATOM 581 C C . VAL A 1 76 ? -4.232 -4.661 15.408 1.00 52.47 76 VAL A C 1
ATOM 583 O O . VAL A 1 76 ? -4.839 -5.072 16.397 1.00 52.47 76 VAL A O 1
ATOM 586 N N . ALA A 1 77 ? -2.941 -4.909 15.166 1.00 40.59 77 ALA A N 1
ATOM 587 C CA . ALA A 1 77 ? -2.015 -5.492 16.140 1.00 40.59 77 ALA A CA 1
ATOM 588 C C . ALA A 1 77 ? -1.789 -4.561 17.339 1.00 40.59 77 ALA A C 1
ATOM 590 O O . ALA A 1 77 ? -1.751 -3.326 17.121 1.00 40.59 77 ALA A O 1
#

Nearest PDB structures (foldseek):
  7byw-assembly1_B  TM=4.444E-01  e=6.678E+00  Paracidovorax avenae ATCC 19860
  7w5z-assembly1_c3  TM=3.368E-01  e=7.635E+00  Tetrahymena thermophila

Secondary structure (DSSP, 8-state):
-------------HHHHHHHHTTT---TTTHHHHHHHHHHHTT-S-EEEEEETTTTEEEEEE-S---S-HHHHH---

Mean predicted aligned error: 9.24 Å